Protein AF-A0A2V7HF43-F1 (afdb_monomer)

Secondary structure (DSSP, 8-state):
-EEEEEETTEEEEEEEEPPHHHHHHTT--S--EEEEE--SS-SPPPP-SPPP-PPPSS------------SS---HHHHHHHHHHHSGGG----

pLDDT: mean 91.8, std 5.97, range [67.88, 97.69]

Foldseek 3Di:
DKDFDADPNFGFWIKDWDDPVVCVVVVHPDIDIDIDGDPPPSDDDDPPDDDDDDDDPDDDDDDDDDDDDDPDDDDPVNVVVVCVVPVPDNDPDD

Structure (mmCIF, N/CA/C/O backbone):
data_AF-A0A2V7HF43-F1
#
_entry.id   AF-A0A2V7HF43-F1
#
loop_
_atom_site.group_PDB
_atom_site.id
_atom_site.type_symbol
_atom_site.label_atom_id
_atom_site.label_alt_id
_atom_site.label_comp_id
_atom_site.label_asym_id
_atom_site.label_entity_id
_atom_site.label_seq_id
_atom_site.pdbx_PDB_ins_code
_atom_site.Cartn_x
_atom_site.Cartn_y
_atom_site.Cartn_z
_atom_site.occupancy
_atom_site.B_iso_or_equiv
_atom_site.auth_seq_id
_atom_site.auth_comp_id
_atom_site.auth_asym_id
_atom_site.auth_atom_id
_atom_site.pdbx_PDB_model_num
ATOM 1 N N . SER A 1 1 ? 11.389 -3.318 -9.990 1.00 80.69 1 SER A N 1
ATOM 2 C CA . SER A 1 1 ? 10.273 -4.176 -9.522 1.00 80.69 1 SER A CA 1
ATOM 3 C C . SER A 1 1 ? 8.958 -3.576 -10.001 1.00 80.69 1 SER A C 1
ATOM 5 O O . SER A 1 1 ? 8.943 -2.400 -10.354 1.00 80.69 1 SER A O 1
ATOM 7 N N . HIS A 1 2 ? 7.887 -4.369 -10.073 1.00 92.94 2 HIS A N 1
ATOM 8 C CA . HIS A 1 2 ? 6.546 -3.887 -10.418 1.00 92.94 2 HIS A CA 1
ATOM 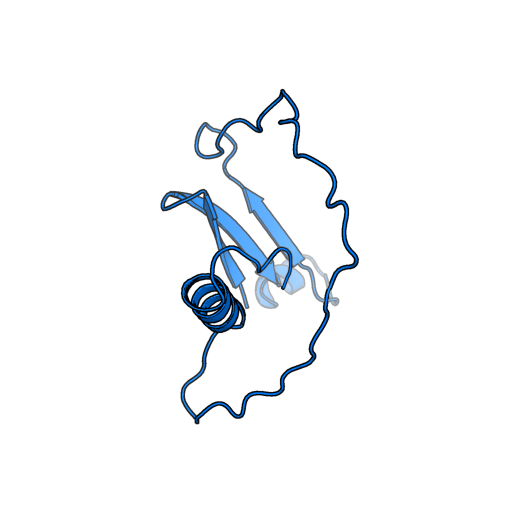9 C C . HIS A 1 2 ? 5.520 -4.445 -9.428 1.00 92.94 2 HIS A C 1
ATOM 11 O O . HIS A 1 2 ? 5.803 -5.418 -8.725 1.00 92.94 2 HIS A O 1
ATOM 17 N N . ALA A 1 3 ? 4.365 -3.799 -9.366 1.00 95.75 3 ALA A N 1
ATOM 18 C CA . ALA A 1 3 ? 3.233 -4.162 -8.537 1.00 95.75 3 ALA A CA 1
ATOM 19 C C . ALA A 1 3 ? 1.958 -4.173 -9.385 1.00 95.75 3 ALA A C 1
ATOM 21 O O . ALA A 1 3 ? 1.765 -3.318 -10.253 1.00 95.75 3 ALA A O 1
ATOM 22 N N . THR A 1 4 ? 1.078 -5.129 -9.102 1.00 96.00 4 THR A N 1
ATOM 23 C CA . THR A 1 4 ? -0.280 -5.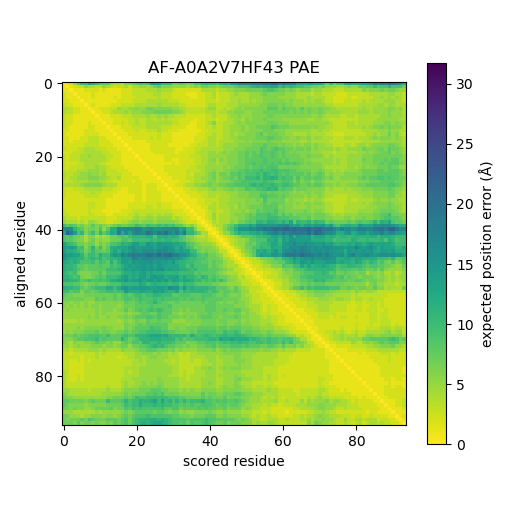168 -9.646 1.00 96.00 4 THR A CA 1
ATOM 24 C C . THR A 1 4 ? -1.180 -4.269 -8.805 1.00 96.00 4 THR A C 1
ATOM 26 O O . THR A 1 4 ? -1.183 -4.355 -7.578 1.00 96.00 4 THR A O 1
ATOM 29 N N . LEU A 1 5 ? -1.948 -3.407 -9.463 1.00 93.88 5 LEU A N 1
ATOM 30 C CA . LEU A 1 5 ? -2.939 -2.550 -8.824 1.00 93.88 5 LEU A CA 1
ATOM 31 C C . LEU A 1 5 ? -4.275 -3.289 -8.738 1.00 93.88 5 LEU A C 1
ATOM 33 O O . LEU A 1 5 ? -4.762 -3.816 -9.743 1.00 93.88 5 LEU A O 1
ATOM 37 N N . LEU A 1 6 ? -4.877 -3.279 -7.550 1.00 92.62 6 LEU A N 1
ATOM 38 C CA . LEU A 1 6 ? -6.167 -3.901 -7.271 1.00 92.62 6 LEU A CA 1
ATOM 39 C C . LEU A 1 6 ? -7.195 -2.852 -6.825 1.00 92.62 6 LEU A C 1
ATOM 41 O O . LEU A 1 6 ? -6.876 -1.950 -6.050 1.00 92.62 6 LEU A O 1
ATOM 45 N N . ALA A 1 7 ? -8.435 -2.989 -7.290 1.00 89.44 7 ALA A N 1
ATOM 46 C CA . ALA A 1 7 ? -9.606 -2.321 -6.730 1.00 89.44 7 ALA A CA 1
ATOM 47 C C . ALA A 1 7 ? -10.532 -3.392 -6.138 1.00 89.44 7 ALA A C 1
ATOM 49 O O . ALA A 1 7 ? -11.213 -4.115 -6.870 1.00 89.44 7 ALA A O 1
ATOM 50 N N . GLY A 1 8 ? -10.507 -3.535 -4.809 1.00 87.38 8 GLY A N 1
ATOM 51 C CA . GLY A 1 8 ? -11.005 -4.754 -4.166 1.00 87.38 8 GLY A CA 1
ATOM 52 C C . GLY A 1 8 ? -10.201 -5.954 -4.669 1.00 87.38 8 GLY A C 1
ATOM 53 O O . GLY A 1 8 ? -8.976 -5.908 -4.661 1.00 87.38 8 GLY A O 1
ATOM 54 N N . ASP A 1 9 ? -10.882 -6.965 -5.201 1.00 89.12 9 ASP A N 1
ATOM 55 C CA . ASP A 1 9 ? -10.241 -8.158 -5.777 1.00 89.12 9 ASP A CA 1
ATOM 56 C C . ASP A 1 9 ? -9.988 -8.049 -7.295 1.00 89.12 9 ASP A C 1
ATOM 58 O O . ASP A 1 9 ? -9.533 -8.998 -7.933 1.00 89.12 9 ASP A O 1
ATOM 62 N N . THR A 1 10 ? -10.309 -6.906 -7.913 1.00 89.56 10 THR A N 1
ATOM 63 C CA . THR A 1 10 ? -10.199 -6.728 -9.370 1.00 89.56 10 THR A CA 1
ATOM 64 C C . THR A 1 10 ? -8.856 -6.120 -9.749 1.00 89.56 10 THR A C 1
ATOM 66 O O . THR A 1 10 ? -8.507 -5.045 -9.269 1.00 89.56 10 THR A O 1
ATOM 69 N N . VAL A 1 11 ? -8.129 -6.756 -10.672 1.00 92.69 11 VAL A N 1
ATOM 70 C CA . VAL A 1 11 ? -6.914 -6.183 -11.269 1.00 92.69 11 VAL A CA 1
ATOM 71 C C . VAL A 1 11 ? -7.280 -5.007 -12.168 1.00 92.69 11 VAL A C 1
ATOM 73 O O . VAL A 1 11 ? -7.975 -5.172 -13.171 1.00 92.69 11 VAL A O 1
ATOM 76 N N . VAL A 1 12 ? -6.777 -3.821 -11.824 1.00 93.81 12 VAL A N 1
ATOM 77 C CA . VAL A 1 12 ? -7.047 -2.574 -12.559 1.00 93.81 12 VAL A CA 1
ATOM 78 C C . VAL A 1 12 ? -5.834 -2.041 -13.309 1.00 93.81 12 VAL A C 1
ATOM 80 O O . VAL A 1 12 ? -5.976 -1.129 -14.121 1.00 93.81 12 VAL A O 1
ATOM 83 N N . GLY A 1 13 ? -4.645 -2.594 -13.074 1.00 94.38 13 GLY A N 1
ATOM 84 C CA . GLY A 1 13 ? -3.445 -2.139 -13.759 1.00 94.38 13 GLY A CA 1
ATOM 85 C C . GLY A 1 13 ? -2.147 -2.622 -13.140 1.00 94.38 13 GLY A C 1
ATOM 86 O O . GLY A 1 13 ? -2.132 -3.490 -12.268 1.00 94.38 13 GLY A O 1
ATOM 87 N N . GLU A 1 14 ? -1.060 -2.005 -13.579 1.00 96.12 14 GLU A N 1
ATOM 88 C CA . GLU A 1 14 ? 0.288 -2.243 -13.075 1.00 96.12 14 GLU A CA 1
ATOM 89 C C . GLU A 1 14 ? 1.015 -0.920 -12.860 1.00 96.12 14 GLU A C 1
ATOM 91 O O . GLU A 1 14 ? 0.766 0.069 -13.557 1.00 96.12 14 GLU A O 1
ATOM 96 N N . PHE A 1 15 ? 1.934 -0.914 -11.902 1.00 97.44 15 PHE A N 1
ATOM 97 C CA . PHE A 1 15 ? 2.839 0.196 -11.645 1.00 97.44 15 PHE A CA 1
ATOM 98 C C . PHE A 1 15 ? 4.228 -0.331 -11.305 1.00 97.44 15 PHE A C 1
ATOM 100 O O . PHE A 1 15 ? 4.375 -1.280 -10.535 1.00 97.44 15 PHE A O 1
ATOM 107 N N . GLY A 1 16 ? 5.269 0.293 -11.841 1.00 97.62 16 GLY A N 1
ATOM 108 C CA . GLY A 1 16 ? 6.630 -0.095 -11.507 1.00 97.62 16 GLY A CA 1
ATOM 109 C C . GLY A 1 16 ? 7.687 0.633 -12.308 1.00 97.62 16 GLY A C 1
ATOM 110 O O . GLY A 1 16 ? 7.401 1.520 -13.112 1.00 97.62 16 GLY A O 1
ATOM 111 N N . GLU A 1 17 ? 8.932 0.232 -12.072 1.00 97.62 17 GLU A N 1
ATOM 112 C CA . GLU A 1 17 ? 10.051 0.682 -12.892 1.00 97.62 17 GLU A CA 1
ATOM 113 C C . GLU A 1 17 ? 10.009 -0.011 -14.258 1.00 97.62 17 GLU A C 1
ATOM 115 O O . GLU A 1 17 ? 9.893 -1.237 -14.352 1.00 97.62 17 GLU A O 1
ATOM 120 N N . VAL A 1 18 ? 10.162 0.776 -15.319 1.00 95.88 18 VAL A N 1
ATOM 121 C CA . VAL A 1 18 ? 10.347 0.281 -16.679 1.00 95.88 18 VAL A CA 1
ATOM 122 C C . VAL A 1 18 ? 11.677 -0.466 -16.755 1.00 95.88 18 VAL A C 1
ATOM 124 O O . VAL A 1 18 ? 12.744 0.079 -16.453 1.00 95.88 18 VAL A O 1
ATOM 127 N N . VAL A 1 19 ? 11.607 -1.723 -17.195 1.00 94.94 19 VAL A N 1
ATOM 128 C CA . VAL A 1 19 ? 12.771 -2.609 -17.301 1.00 94.94 19 VAL A CA 1
ATOM 129 C C . VAL A 1 19 ? 13.879 -1.985 -18.154 1.00 94.94 19 VAL A C 1
ATOM 131 O O . VAL A 1 19 ? 13.622 -1.374 -19.193 1.00 94.94 19 VAL A O 1
ATOM 134 N N . ALA A 1 20 ? 15.131 -2.166 -17.729 1.00 95.38 20 ALA A N 1
ATOM 135 C CA . ALA A 1 20 ? 16.290 -1.503 -18.331 1.00 95.38 20 ALA A CA 1
ATOM 136 C C . ALA A 1 20 ? 16.407 -1.726 -19.850 1.00 95.38 20 ALA A C 1
ATOM 138 O O . ALA A 1 20 ? 16.721 -0.791 -20.580 1.00 95.38 20 ALA A O 1
ATOM 139 N N . ALA A 1 21 ? 16.086 -2.930 -20.339 1.00 96.56 21 ALA A N 1
ATOM 140 C CA . ALA A 1 21 ? 16.116 -3.248 -21.768 1.00 96.56 21 ALA A CA 1
ATOM 141 C C . ALA A 1 21 ? 15.143 -2.385 -22.594 1.00 96.56 21 ALA A C 1
ATOM 143 O O . ALA A 1 21 ? 15.493 -1.931 -23.680 1.00 96.56 21 ALA A O 1
ATOM 144 N N . ALA A 1 22 ? 13.946 -2.110 -22.063 1.00 95.69 22 ALA A N 1
ATOM 145 C CA . ALA A 1 22 ? 12.980 -1.241 -22.726 1.00 95.69 22 ALA A CA 1
ATOM 146 C C . ALA A 1 22 ? 13.468 0.213 -22.731 1.00 95.69 22 ALA A C 1
ATOM 148 O O . ALA A 1 22 ? 13.416 0.865 -23.765 1.00 95.69 22 ALA A O 1
ATOM 149 N N . ARG A 1 23 ? 14.021 0.708 -21.616 1.00 97.12 23 ARG A N 1
ATOM 150 C CA . ARG A 1 23 ? 14.591 2.067 -21.545 1.00 97.12 23 ARG A CA 1
ATOM 151 C C . ARG A 1 23 ? 15.738 2.265 -22.539 1.00 97.12 23 ARG A C 1
ATOM 153 O O . ARG A 1 23 ? 15.758 3.264 -23.255 1.00 97.12 23 ARG A O 1
ATOM 160 N N . ALA A 1 24 ? 16.636 1.284 -22.636 1.00 96.81 24 ALA A N 1
ATOM 161 C CA . ALA A 1 24 ? 17.763 1.306 -23.565 1.00 96.81 24 ALA A CA 1
ATOM 162 C C . ALA A 1 24 ? 17.312 1.383 -25.032 1.00 96.81 24 ALA A C 1
ATOM 164 O O . ALA A 1 24 ? 17.897 2.134 -25.808 1.00 96.81 24 ALA A O 1
ATOM 165 N N . ALA A 1 25 ? 16.234 0.681 -25.401 1.00 97.44 25 ALA A N 1
ATOM 166 C CA . ALA A 1 25 ? 15.670 0.735 -26.753 1.00 97.44 25 ALA A CA 1
ATOM 167 C C . ALA A 1 25 ? 15.184 2.142 -27.161 1.00 97.44 25 ALA A C 1
ATOM 169 O O . ALA A 1 25 ? 15.127 2.446 -28.350 1.00 97.44 25 ALA A O 1
ATOM 170 N N . TYR A 1 26 ? 14.877 3.004 -26.187 1.00 96.62 26 TYR A N 1
ATOM 171 C CA . TYR A 1 26 ? 14.474 4.398 -26.398 1.00 96.62 26 TYR A CA 1
ATOM 172 C C . TYR A 1 26 ? 15.575 5.414 -26.045 1.00 96.62 26 TYR A C 1
ATOM 174 O O . TYR A 1 26 ? 15.300 6.610 -25.996 1.00 96.62 26 TYR A O 1
ATOM 182 N N . GLY A 1 27 ? 16.810 4.965 -25.785 1.00 97.50 27 GLY A N 1
ATOM 183 C CA . GLY A 1 27 ? 17.925 5.845 -25.418 1.00 97.50 27 GLY A CA 1
ATOM 184 C C . GLY A 1 27 ? 17.762 6.530 -24.057 1.00 97.50 27 GLY A C 1
ATOM 185 O O . GLY A 1 27 ? 18.310 7.608 -23.841 1.00 97.50 27 GLY A O 1
ATOM 186 N N . VAL A 1 28 ? 16.986 5.940 -23.141 1.00 97.69 28 VAL A N 1
ATOM 187 C CA . VAL A 1 28 ? 16.736 6.513 -21.812 1.00 97.69 28 VAL A CA 1
ATOM 188 C C . VAL A 1 28 ? 17.682 5.904 -20.782 1.00 97.69 28 VAL A C 1
ATOM 190 O O . VAL A 1 28 ? 17.554 4.744 -20.393 1.00 97.69 28 VAL A O 1
ATOM 193 N N . GLU A 1 29 ? 18.620 6.713 -20.301 1.00 96.69 29 GLU A N 1
ATOM 194 C CA . GLU A 1 29 ? 19.678 6.263 -19.385 1.00 96.69 29 GLU A CA 1
ATOM 195 C C . GLU A 1 29 ? 19.272 6.317 -17.904 1.00 96.69 29 GLU A C 1
ATOM 197 O O . GLU A 1 29 ? 19.858 5.640 -17.060 1.00 96.69 29 GLU A O 1
ATOM 202 N N . VAL A 1 30 ? 18.223 7.072 -17.576 1.00 97.00 30 VAL A N 1
ATOM 203 C CA . VAL A 1 30 ? 17.719 7.233 -16.204 1.00 97.00 30 VAL A CA 1
ATOM 204 C C . VAL A 1 30 ? 16.610 6.223 -15.877 1.00 97.00 30 VAL A C 1
ATOM 206 O O . VAL A 1 30 ? 15.932 5.746 -16.793 1.00 97.00 30 VAL A O 1
ATOM 209 N N . PRO A 1 31 ? 16.384 5.871 -14.596 1.00 96.31 31 PRO A N 1
ATOM 210 C CA . PRO A 1 31 ? 15.216 5.090 -14.193 1.00 96.31 31 PRO A CA 1
ATOM 211 C C . PRO A 1 31 ? 13.912 5.788 -14.594 1.00 96.31 31 PRO A C 1
ATOM 213 O O . PRO A 1 31 ? 13.765 6.998 -14.428 1.00 96.31 31 PRO A O 1
ATOM 216 N N . VAL A 1 32 ? 12.955 5.013 -15.101 1.00 97.12 32 VAL A N 1
ATOM 217 C CA . VAL A 1 32 ? 11.621 5.495 -15.483 1.00 97.12 32 VAL A CA 1
ATOM 218 C C . VAL A 1 32 ? 10.595 4.659 -14.747 1.00 97.12 32 VAL A C 1
ATOM 220 O O . VAL A 1 32 ? 10.700 3.437 -14.740 1.00 97.12 32 VAL A O 1
ATOM 223 N N . PHE A 1 33 ? 9.593 5.310 -14.168 1.00 97.00 33 PHE A N 1
ATOM 224 C CA . PHE A 1 33 ? 8.463 4.650 -13.524 1.00 97.00 33 PHE A CA 1
ATOM 225 C C . PHE A 1 33 ? 7.198 4.940 -14.318 1.00 97.00 33 PHE A C 1
ATOM 227 O O . PHE A 1 33 ? 6.976 6.074 -14.742 1.00 97.00 33 PHE A O 1
ATOM 234 N N . ALA A 1 34 ? 6.384 3.913 -14.527 1.00 96.69 34 ALA A N 1
ATOM 235 C CA . ALA A 1 34 ? 5.157 4.016 -15.300 1.00 96.69 34 ALA A CA 1
ATOM 236 C C . ALA A 1 34 ? 4.015 3.287 -14.595 1.00 96.69 34 ALA A C 1
ATOM 238 O O . ALA A 1 34 ? 4.233 2.296 -13.896 1.00 96.69 34 ALA A O 1
ATOM 239 N N . ALA A 1 35 ? 2.799 3.786 -14.812 1.00 95.75 35 ALA A N 1
ATOM 240 C CA . ALA A 1 35 ? 1.557 3.122 -14.448 1.00 95.75 35 ALA A CA 1
ATOM 241 C C . ALA A 1 35 ? 0.713 2.913 -15.707 1.00 95.75 35 ALA A C 1
ATOM 243 O O . ALA A 1 35 ? 0.582 3.832 -16.519 1.00 95.75 35 ALA A O 1
ATOM 244 N N . ALA A 1 36 ? 0.106 1.740 -15.844 1.00 93.75 36 ALA A N 1
ATOM 245 C CA . ALA A 1 36 ? -0.877 1.452 -16.881 1.00 93.75 36 ALA A CA 1
ATOM 246 C C . ALA A 1 36 ? -2.171 0.993 -16.209 1.00 93.75 36 ALA A C 1
ATOM 248 O O . ALA A 1 36 ? -2.169 -0.012 -15.501 1.00 93.75 36 AL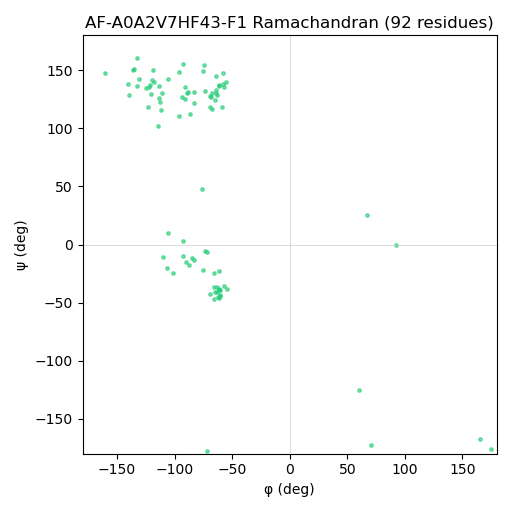A A O 1
ATOM 249 N N . LEU A 1 37 ? -3.264 1.737 -16.414 1.00 91.81 37 LEU A N 1
ATOM 250 C CA . LEU A 1 37 ? -4.563 1.456 -15.802 1.00 91.81 37 LEU A CA 1
ATOM 251 C C . LEU A 1 37 ? -5.641 1.195 -16.851 1.00 91.81 37 LEU A C 1
ATOM 253 O O . LEU A 1 37 ? -5.722 1.873 -17.87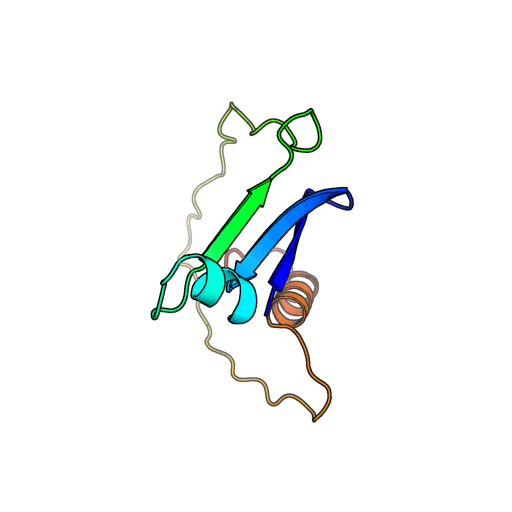6 1.00 91.81 37 LEU A O 1
ATOM 257 N N . ARG A 1 38 ? -6.515 0.242 -16.538 1.00 89.19 38 ARG A N 1
ATOM 258 C CA . ARG A 1 38 ? -7.727 -0.070 -17.289 1.00 89.19 38 ARG A CA 1
ATOM 259 C C . ARG A 1 38 ? -8.874 0.819 -16.825 1.00 89.19 38 ARG A C 1
ATOM 261 O O . ARG A 1 38 ? -9.339 0.711 -15.693 1.00 89.19 38 ARG A O 1
ATOM 268 N N . LEU A 1 39 ? -9.320 1.713 -17.706 1.00 85.44 39 LEU A N 1
ATOM 269 C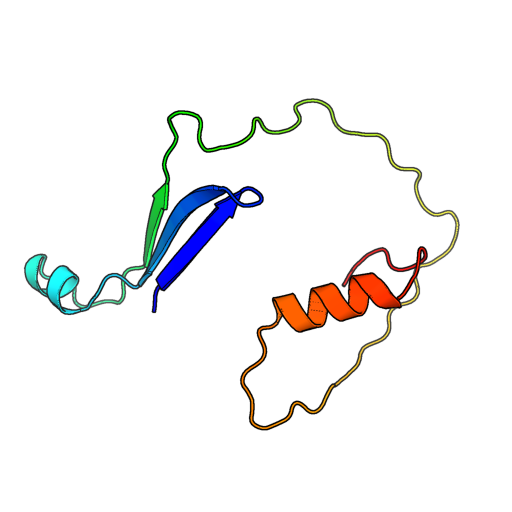 CA . LEU A 1 39 ? -10.412 2.653 -17.420 1.00 85.44 39 LEU A CA 1
ATOM 270 C C . LEU A 1 39 ? -11.791 2.121 -17.845 1.00 85.44 39 LEU A C 1
ATOM 272 O O . LEU A 1 39 ? -12.813 2.704 -17.493 1.00 85.44 39 LEU A O 1
ATOM 276 N N . ASP A 1 40 ? -11.829 1.015 -18.587 1.00 82.38 40 ASP A N 1
ATOM 277 C CA . ASP A 1 40 ? -13.000 0.391 -19.213 1.00 82.38 40 ASP A CA 1
ATOM 278 C C . ASP A 1 40 ? -13.898 -0.378 -18.221 1.00 82.38 40 ASP A C 1
ATOM 280 O O . ASP A 1 40 ? -14.316 -1.502 -18.475 1.00 82.38 40 ASP A O 1
ATOM 284 N N . GLY A 1 41 ? -14.225 0.239 -17.082 1.00 67.88 41 GLY A N 1
ATOM 285 C CA . GLY A 1 41 ? -15.176 -0.301 -16.100 1.00 67.88 41 GLY A CA 1
ATOM 286 C C . GLY A 1 41 ? -14.559 -1.142 -14.981 1.00 67.88 41 GLY A C 1
ATOM 287 O O . GLY A 1 41 ? -15.283 -1.580 -14.092 1.00 67.88 41 GLY A O 1
ATOM 288 N N . ALA A 1 42 ? -13.236 -1.324 -14.974 1.00 71.56 42 ALA A N 1
ATOM 289 C CA . ALA A 1 42 ? -12.525 -1.981 -13.875 1.00 71.56 42 ALA A CA 1
ATOM 290 C C . ALA A 1 42 ? -12.382 -1.078 -12.631 1.00 71.56 42 ALA A C 1
ATOM 292 O O . ALA A 1 42 ? -12.196 -1.570 -11.521 1.00 71.56 42 ALA A O 1
ATOM 293 N N . LEU A 1 43 ? -12.479 0.247 -12.802 1.00 79.50 43 LEU A N 1
ATOM 294 C CA . LEU A 1 43 ? -12.365 1.207 -11.706 1.00 79.50 43 LEU A CA 1
ATOM 295 C C . LEU A 1 43 ? -13.738 1.517 -11.089 1.00 79.50 43 LEU A C 1
ATOM 297 O O . LEU A 1 43 ? -14.642 1.957 -11.806 1.00 79.50 43 LEU A O 1
ATOM 301 N N . PRO A 1 44 ? -13.905 1.357 -9.763 1.00 77.56 44 PRO A N 1
ATOM 302 C CA . PRO A 1 44 ? -15.127 1.763 -9.087 1.00 77.56 44 PRO A CA 1
ATOM 303 C C . PRO A 1 44 ? -15.312 3.282 -9.179 1.00 77.56 44 PRO A C 1
ATOM 305 O O . PRO A 1 44 ? -14.355 4.057 -9.129 1.00 77.56 44 PRO A O 1
ATOM 308 N N . ALA A 1 45 ? -16.565 3.723 -9.287 1.00 79.50 45 ALA A N 1
ATOM 309 C CA . ALA A 1 45 ? -16.878 5.145 -9.275 1.00 79.50 45 ALA A CA 1
ATOM 310 C C . ALA A 1 45 ? -16.482 5.766 -7.926 1.00 79.50 45 ALA A C 1
ATOM 312 O O . ALA A 1 45 ? -16.888 5.284 -6.866 1.00 79.50 45 ALA A O 1
ATOM 313 N N . ALA A 1 46 ? -15.727 6.865 -7.964 1.00 76.62 46 ALA A N 1
ATOM 314 C CA . ALA A 1 46 ? -15.402 7.614 -6.757 1.00 76.62 46 ALA A CA 1
ATOM 315 C C . ALA A 1 46 ? -16.692 8.144 -6.093 1.00 76.62 46 ALA A C 1
ATOM 317 O O . ALA A 1 46 ? -17.563 8.676 -6.799 1.00 76.62 46 ALA A O 1
ATOM 318 N N . PRO A 1 47 ? -16.834 8.052 -4.755 1.00 77.12 47 PRO A N 1
ATOM 319 C CA . PRO A 1 47 ? -17.960 8.650 -4.051 1.00 77.12 47 PRO A CA 1
ATOM 320 C C . PRO A 1 47 ? -17.980 10.160 -4.308 1.00 77.12 47 PRO A C 1
ATOM 322 O O . PRO A 1 47 ? -17.041 10.870 -3.959 1.00 77.12 47 PRO A O 1
ATOM 325 N N . ARG A 1 48 ? -19.052 10.665 -4.925 1.00 81.31 48 ARG A N 1
ATOM 326 C CA . ARG A 1 48 ? -19.189 12.102 -5.233 1.00 81.31 48 ARG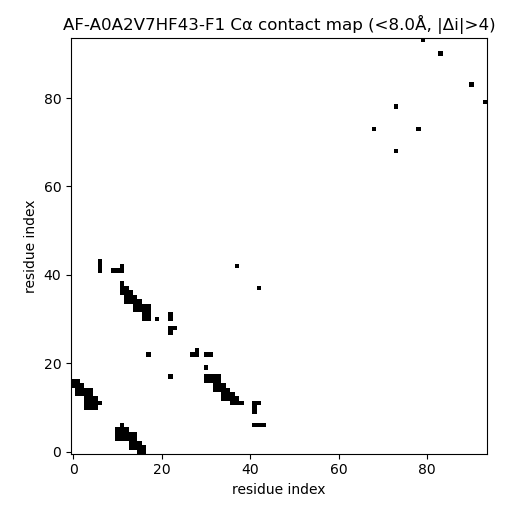 A CA 1
ATOM 327 C C . ARG A 1 48 ? -19.704 12.930 -4.058 1.00 81.31 48 ARG A C 1
ATOM 329 O O . ARG A 1 48 ? -19.652 14.154 -4.103 1.00 81.31 48 ARG A O 1
ATOM 336 N N . THR A 1 49 ? -20.213 12.271 -3.021 1.00 88.50 49 THR A N 1
ATOM 337 C CA . THR A 1 49 ? -20.804 12.922 -1.851 1.00 88.50 49 THR A CA 1
ATOM 338 C C . THR A 1 49 ? -19.913 12.679 -0.637 1.00 88.50 49 THR A C 1
ATOM 340 O O . THR A 1 49 ? -19.777 11.525 -0.220 1.00 88.50 49 THR A O 1
ATOM 343 N N . PRO A 1 50 ? -19.319 13.734 -0.051 1.00 84.81 50 PRO A N 1
ATOM 344 C CA . PRO A 1 50 ? -18.617 13.624 1.218 1.00 84.81 50 PRO A CA 1
ATOM 345 C C . PRO A 1 50 ? -19.557 13.071 2.291 1.00 84.81 50 PRO A C 1
ATOM 347 O O . PRO A 1 50 ? -20.707 13.502 2.401 1.00 84.81 50 PRO A O 1
ATOM 350 N N . ARG A 1 51 ? -19.079 12.118 3.092 1.00 87.38 51 ARG A N 1
ATOM 351 C CA . ARG A 1 51 ? -19.817 11.638 4.263 1.00 87.38 51 ARG A CA 1
ATOM 352 C C . ARG A 1 51 ? -19.426 12.492 5.462 1.00 87.38 51 ARG A C 1
ATOM 354 O O . ARG A 1 51 ? -18.244 12.706 5.701 1.00 87.38 51 ARG A O 1
ATOM 361 N N . HIS A 1 52 ? -20.419 12.987 6.194 1.00 89.69 52 HIS A N 1
ATOM 362 C CA . HIS A 1 52 ? -20.171 13.710 7.435 1.00 89.69 52 HIS A CA 1
ATOM 363 C C . HIS A 1 52 ? -19.631 12.749 8.501 1.00 89.69 52 HIS A C 1
ATOM 365 O O . HIS A 1 52 ? -20.274 11.746 8.814 1.00 89.69 52 HIS A O 1
ATOM 371 N N . GLU A 1 53 ? -18.491 13.100 9.090 1.00 86.00 53 GLU A N 1
ATOM 372 C CA . GLU A 1 53 ? -17.909 12.425 10.245 1.00 86.00 53 GLU A CA 1
ATOM 373 C C . GLU A 1 53 ? -17.777 13.426 11.398 1.00 86.00 53 GLU A C 1
ATOM 375 O O . GLU A 1 53 ? -17.265 14.533 11.229 1.00 86.00 53 GLU A O 1
ATOM 380 N N . SER A 1 54 ? -18.277 13.053 12.576 1.00 88.31 54 SER A N 1
ATOM 381 C CA . SER A 1 54 ? -18.267 13.934 13.742 1.00 88.31 54 SER A CA 1
ATOM 382 C C . SER A 1 54 ? -16.845 14.190 14.235 1.00 88.31 54 SER A C 1
ATOM 384 O O . SER A 1 54 ? -16.093 13.257 14.527 1.00 88.31 54 SER A O 1
ATOM 386 N N . LEU A 1 55 ? -16.516 15.464 14.441 1.00 88.69 55 LEU A N 1
ATOM 387 C CA . LEU A 1 55 ? -15.237 15.851 15.024 1.00 88.69 55 LEU A CA 1
ATOM 388 C C . LEU A 1 55 ? -15.112 15.326 16.469 1.00 88.69 55 LEU A C 1
ATOM 390 O O . LEU A 1 55 ? -16.049 15.483 17.266 1.00 88.69 55 LEU A O 1
ATOM 394 N N . PRO A 1 56 ? -13.976 14.703 16.840 1.00 87.00 56 PRO A N 1
ATOM 395 C CA . PRO A 1 56 ? -13.741 14.283 18.213 1.00 87.00 56 PRO A CA 1
ATOM 396 C C . PRO A 1 56 ? -13.724 15.484 19.160 1.00 87.00 56 PRO A C 1
ATOM 398 O O . PRO A 1 56 ? -13.119 16.514 18.883 1.00 87.00 56 PRO A O 1
ATOM 401 N N . ARG A 1 57 ? -14.377 15.328 20.315 1.00 92.88 57 ARG A N 1
ATOM 402 C CA . ARG A 1 57 ? -14.402 16.342 21.384 1.00 92.88 57 ARG A CA 1
ATOM 403 C C . ARG A 1 57 ? -13.196 16.259 22.319 1.00 92.88 57 ARG A C 1
ATOM 405 O O . ARG A 1 57 ? -13.005 17.147 23.141 1.00 92.88 57 ARG A O 1
ATOM 412 N N . PHE A 1 58 ? -12.422 15.181 22.217 1.00 91.88 58 PHE A N 1
ATOM 413 C CA . PHE A 1 58 ? -11.288 14.888 23.082 1.00 91.88 58 PHE A CA 1
ATOM 414 C C . PHE A 1 58 ? -9.994 14.816 22.264 1.00 91.88 58 PHE A C 1
ATOM 416 O O . PHE A 1 58 ? -10.052 14.434 21.091 1.00 91.88 58 PHE A O 1
ATOM 423 N N . PRO A 1 59 ? -8.839 15.157 22.863 1.00 91.94 59 PRO A N 1
ATOM 424 C CA . PRO A 1 59 ? -7.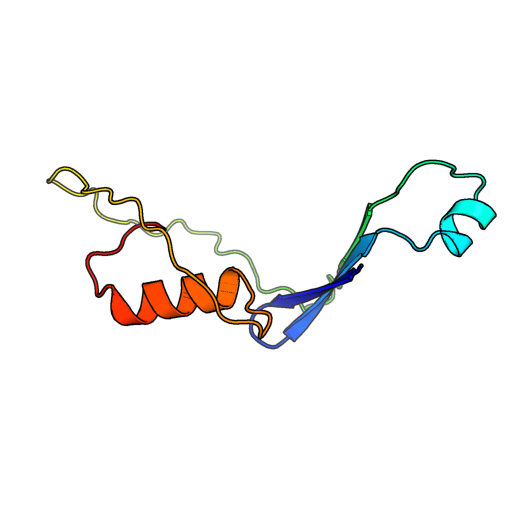546 15.043 22.198 1.00 91.94 59 PRO A CA 1
ATOM 425 C C . PRO A 1 59 ? -7.247 13.612 21.736 1.00 91.94 59 PRO A C 1
ATOM 427 O O . PRO A 1 59 ? -7.632 12.643 22.391 1.00 91.94 59 PRO A O 1
ATOM 430 N N . ALA A 1 60 ? -6.522 13.486 20.625 1.00 93.38 60 ALA A N 1
ATOM 431 C CA . ALA A 1 60 ? -6.008 12.204 20.160 1.00 93.38 60 ALA A CA 1
ATOM 432 C C . ALA A 1 60 ? -4.819 11.738 21.016 1.00 93.38 60 ALA A C 1
ATOM 434 O O . ALA A 1 60 ? -4.087 12.546 21.590 1.00 93.38 60 ALA A O 1
ATOM 435 N N . VAL A 1 61 ? -4.605 10.423 21.060 1.00 94.69 61 VAL A N 1
ATOM 436 C CA . VAL A 1 61 ? -3.427 9.807 21.676 1.00 94.69 61 VAL A CA 1
ATOM 437 C C . VAL A 1 61 ? -2.592 9.170 20.572 1.00 94.69 61 VAL A C 1
ATOM 439 O O . VAL A 1 61 ? -3.090 8.304 19.862 1.00 94.69 61 VAL A O 1
ATOM 442 N N . GLN A 1 62 ? -1.327 9.577 20.455 1.00 95.50 62 GLN A N 1
ATOM 443 C CA . GLN A 1 62 ? -0.359 8.971 19.538 1.00 95.50 62 GLN A CA 1
ATOM 444 C C . GLN A 1 62 ? 0.649 8.117 20.312 1.00 95.50 62 GLN A C 1
ATOM 446 O O . GLN A 1 62 ? 1.056 8.466 21.430 1.00 95.50 62 GLN A O 1
ATOM 451 N N . ARG A 1 63 ? 1.033 6.984 19.724 1.00 94.94 63 ARG A N 1
ATOM 452 C CA . ARG A 1 63 ? 2.058 6.077 20.240 1.00 94.94 63 ARG A CA 1
ATOM 453 C C . ARG A 1 63 ? 2.905 5.580 19.080 1.00 94.94 63 ARG A C 1
ATOM 455 O O . ARG A 1 63 ? 2.359 5.042 18.125 1.00 94.94 63 ARG A O 1
ATOM 462 N N . ASP A 1 64 ? 4.214 5.707 19.221 1.00 96.00 64 ASP A N 1
ATOM 463 C CA . ASP A 1 64 ? 5.161 5.126 18.280 1.00 96.00 64 ASP A CA 1
ATOM 464 C C . ASP A 1 64 ? 5.532 3.723 18.770 1.00 96.00 64 ASP A C 1
ATOM 466 O O . ASP A 1 64 ? 5.761 3.506 19.964 1.00 96.00 64 ASP A O 1
ATOM 470 N N . MET A 1 65 ? 5.562 2.757 17.854 1.00 93.19 65 MET A N 1
ATOM 471 C CA . MET A 1 65 ? 5.862 1.358 18.154 1.00 93.19 65 MET A CA 1
ATOM 472 C C . MET A 1 65 ? 6.884 0.826 17.156 1.00 93.19 65 MET A C 1
ATOM 474 O O . MET A 1 65 ? 6.775 1.063 15.955 1.00 93.19 65 MET A O 1
ATOM 478 N N . ALA A 1 66 ? 7.866 0.083 17.658 1.00 95.12 66 ALA A N 1
ATOM 479 C CA . ALA A 1 66 ? 8.862 -0.597 16.844 1.00 95.12 66 ALA A CA 1
ATOM 480 C C . ALA A 1 66 ? 8.682 -2.110 16.988 1.00 95.12 66 ALA A C 1
ATOM 482 O O . ALA A 1 66 ? 8.688 -2.636 18.101 1.00 95.12 66 ALA A O 1
ATOM 483 N N . PHE A 1 67 ? 8.538 -2.804 15.861 1.00 91.56 67 PHE A N 1
ATOM 484 C CA . PHE A 1 67 ? 8.362 -4.252 15.815 1.00 91.56 67 PHE A CA 1
ATOM 485 C C . PHE A 1 67 ? 9.604 -4.907 15.215 1.00 91.56 67 PHE A C 1
ATOM 487 O O . PHE A 1 67 ? 10.061 -4.516 14.141 1.00 91.56 67 PHE A O 1
ATOM 494 N N . ALA A 1 68 ? 10.138 -5.923 15.891 1.00 94.00 68 ALA A N 1
ATOM 495 C CA . ALA A 1 68 ? 11.149 -6.797 15.310 1.00 94.00 68 ALA A CA 1
ATOM 496 C C . ALA A 1 68 ? 10.448 -7.873 14.471 1.00 94.00 68 ALA A C 1
ATOM 498 O O . ALA A 1 68 ? 9.612 -8.618 14.984 1.00 94.00 68 ALA A O 1
ATOM 499 N N . LEU A 1 69 ? 10.775 -7.939 13.183 1.00 92.94 69 LEU A N 1
ATOM 500 C CA . LEU A 1 69 ? 10.225 -8.929 12.259 1.00 92.94 69 LEU A CA 1
ATOM 501 C C . LEU A 1 69 ? 11.187 -10.112 12.127 1.00 92.94 69 LEU A C 1
ATOM 503 O O . LEU A 1 69 ? 12.401 -9.953 12.241 1.00 92.94 69 LEU A O 1
ATOM 507 N N . GLY A 1 70 ? 10.633 -11.302 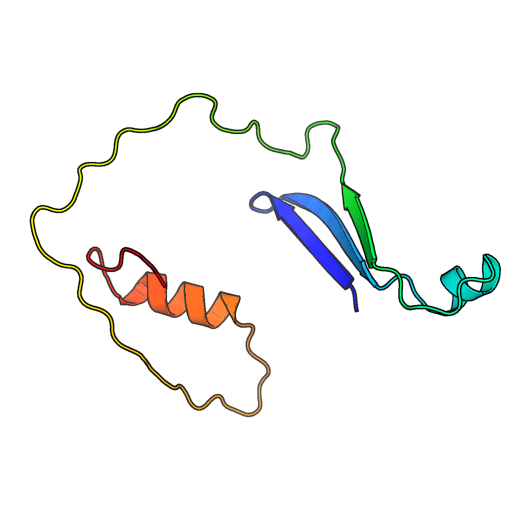11.897 1.00 92.25 70 GLY A N 1
ATOM 508 C CA . GLY A 1 70 ? 11.430 -12.489 11.591 1.00 92.25 70 GLY A CA 1
ATOM 509 C C . GLY A 1 70 ? 12.046 -12.438 10.189 1.00 92.25 70 GLY A C 1
ATOM 510 O O . GLY A 1 70 ? 11.855 -11.488 9.436 1.00 92.25 70 GLY A O 1
ATOM 511 N N . GLU A 1 71 ? 12.744 -13.508 9.810 1.00 92.56 71 GLU A N 1
ATOM 512 C CA . GLU A 1 71 ? 13.417 -13.614 8.503 1.00 92.56 71 GLU A CA 1
ATOM 513 C C . GLU A 1 71 ? 12.448 -13.648 7.314 1.00 92.56 71 GLU A C 1
ATOM 515 O O . GLU A 1 71 ? 12.813 -13.307 6.188 1.00 92.56 71 GLU A O 1
ATOM 520 N N . ARG A 1 72 ? 11.200 -14.070 7.547 1.00 93.00 72 ARG A N 1
ATOM 521 C CA . ARG A 1 72 ? 10.187 -14.112 6.495 1.00 93.00 72 ARG A CA 1
ATOM 522 C C . ARG A 1 72 ? 9.815 -12.678 6.097 1.00 93.00 72 ARG A C 1
ATOM 524 O O . ARG A 1 72 ? 9.414 -11.911 6.970 1.00 93.00 72 ARG A O 1
ATOM 531 N N . PRO A 1 73 ? 9.852 -12.327 4.799 1.00 90.25 73 PRO A N 1
ATOM 532 C CA . PRO A 1 73 ? 9.427 -11.008 4.359 1.00 90.25 73 PRO A CA 1
ATOM 533 C C . PRO A 1 73 ? 7.937 -10.808 4.648 1.00 90.25 73 PRO A C 1
ATOM 535 O O . PRO A 1 73 ? 7.102 -11.646 4.297 1.00 90.25 73 PRO A O 1
ATOM 538 N N . VAL A 1 74 ? 7.618 -9.680 5.275 1.00 94.38 74 VAL A N 1
ATOM 539 C CA . VAL A 1 74 ? 6.253 -9.225 5.554 1.00 94.38 74 VAL A CA 1
ATOM 540 C C . VAL A 1 74 ? 6.085 -7.859 4.902 1.00 94.38 74 VAL A C 1
ATOM 542 O O . VAL A 1 74 ? 6.981 -7.017 4.974 1.00 94.38 74 VAL A O 1
ATOM 545 N N . THR A 1 75 ? 4.958 -7.638 4.230 1.00 94.12 75 THR A N 1
ATOM 546 C CA . THR A 1 75 ? 4.655 -6.330 3.648 1.00 94.12 75 THR A CA 1
ATOM 547 C C . THR A 1 75 ? 4.236 -5.355 4.745 1.00 94.12 75 THR A C 1
ATOM 549 O O . THR A 1 75 ? 3.625 -5.744 5.740 1.00 94.12 75 THR A O 1
ATOM 552 N N . ALA A 1 76 ? 4.521 -4.066 4.552 1.00 93.88 76 ALA A N 1
ATOM 553 C CA . ALA A 1 76 ? 4.040 -3.030 5.466 1.00 93.88 76 ALA A CA 1
ATOM 554 C C . ALA A 1 76 ? 2.505 -3.050 5.595 1.00 93.88 76 ALA A C 1
ATOM 556 O O . ALA A 1 76 ? 1.977 -2.848 6.683 1.00 93.88 76 ALA A O 1
ATOM 557 N N . ASP A 1 77 ? 1.804 -3.362 4.502 1.00 94.56 77 ASP A N 1
ATOM 558 C CA . ASP A 1 77 ? 0.345 -3.442 4.477 1.00 94.56 77 ASP A CA 1
ATOM 559 C C . ASP A 1 77 ? -0.197 -4.579 5.358 1.00 94.56 77 ASP A C 1
ATOM 561 O O . ASP A 1 77 ? -1.108 -4.360 6.144 1.00 94.56 77 ASP A O 1
ATOM 565 N N . ALA A 1 78 ? 0.445 -5.754 5.355 1.00 95.12 78 ALA A N 1
ATOM 566 C CA . ALA A 1 78 ? 0.048 -6.862 6.228 1.00 95.12 78 ALA A CA 1
ATOM 567 C C . ALA A 1 78 ? 0.201 -6.522 7.724 1.00 95.12 78 ALA A C 1
ATOM 569 O O . ALA A 1 78 ? -0.626 -6.918 8.551 1.00 95.12 78 ALA A O 1
ATOM 570 N N . ILE A 1 79 ? 1.246 -5.769 8.084 1.00 95.25 79 ILE A N 1
ATOM 571 C CA . ILE A 1 79 ? 1.427 -5.258 9.452 1.00 95.25 79 ILE A CA 1
ATOM 572 C C . ILE A 1 79 ? 0.319 -4.250 9.772 1.00 95.25 79 ILE A C 1
ATOM 574 O O . ILE A 1 79 ? -0.311 -4.341 10.825 1.00 95.25 79 ILE A O 1
ATOM 578 N N . ALA A 1 80 ? 0.054 -3.318 8.854 1.00 95.12 80 ALA A N 1
ATOM 579 C CA . ALA A 1 80 ? -0.972 -2.300 9.020 1.00 95.12 80 ALA A CA 1
ATOM 580 C C . ALA A 1 80 ? -2.377 -2.901 9.186 1.00 95.12 80 ALA A C 1
ATOM 582 O O . ALA A 1 80 ? -3.108 -2.490 10.086 1.00 95.12 80 ALA A O 1
ATOM 583 N N . ASP A 1 81 ? -2.734 -3.904 8.387 1.00 95.50 81 ASP A N 1
ATOM 584 C CA . ASP A 1 81 ? -4.009 -4.620 8.484 1.00 95.50 81 ASP A CA 1
ATOM 585 C C . ASP A 1 81 ? -4.159 -5.362 9.806 1.00 95.50 81 ASP A C 1
ATOM 587 O O . ASP A 1 81 ? -5.217 -5.292 10.433 1.00 95.50 81 ASP A O 1
ATOM 591 N N . THR A 1 82 ? -3.085 -5.997 10.281 1.00 95.81 82 THR A N 1
ATOM 592 C CA . THR A 1 82 ? -3.080 -6.644 11.599 1.00 95.81 82 THR A CA 1
ATOM 593 C C . THR A 1 82 ? -3.330 -5.614 12.705 1.00 95.81 82 THR A C 1
ATOM 595 O O . THR A 1 82 ? -4.182 -5.823 13.565 1.00 95.81 82 THR A O 1
ATOM 598 N N . ILE A 1 83 ? -2.650 -4.461 12.665 1.00 95.88 83 ILE A N 1
ATOM 599 C CA . ILE A 1 83 ? -2.861 -3.391 13.653 1.00 95.88 83 ILE A CA 1
ATOM 600 C C . ILE A 1 83 ? -4.299 -2.862 13.589 1.00 95.88 83 ILE A C 1
ATOM 602 O O . ILE A 1 83 ? -4.928 -2.704 14.632 1.00 95.88 83 ILE A O 1
ATOM 606 N N . ARG A 1 84 ? -4.848 -2.615 12.393 1.00 95.62 84 ARG A N 1
ATOM 607 C CA . ARG A 1 84 ? -6.239 -2.154 12.230 1.0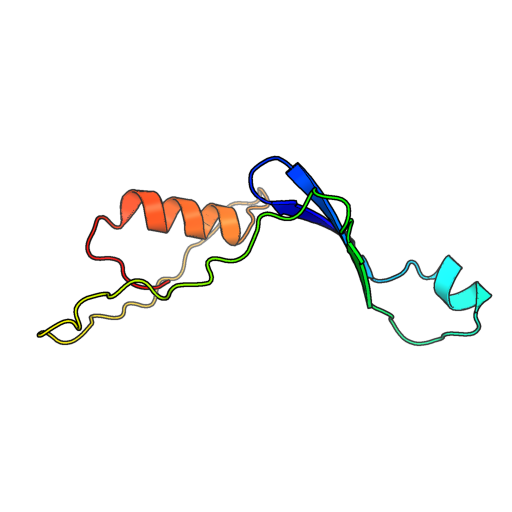0 95.62 84 ARG A CA 1
ATOM 608 C C . ARG A 1 84 ? -7.255 -3.167 12.760 1.00 95.62 84 ARG A C 1
ATOM 610 O O . ARG A 1 84 ? -8.249 -2.750 13.350 1.00 95.62 84 ARG A O 1
ATOM 617 N N . GLY A 1 85 ? -7.008 -4.464 12.565 1.00 96.19 85 GLY A N 1
ATOM 618 C CA . GLY A 1 85 ? -7.867 -5.538 13.067 1.00 96.19 85 GLY A CA 1
ATOM 619 C C . GLY A 1 85 ? -7.903 -5.620 14.595 1.00 96.19 85 GLY A C 1
ATOM 620 O O . GLY A 1 85 ? -8.965 -5.847 15.169 1.00 96.19 85 GLY A O 1
ATOM 621 N N . GLU A 1 86 ? -6.768 -5.364 15.253 1.00 96.19 86 GLU A N 1
ATOM 622 C CA . GLU A 1 86 ? -6.603 -5.592 16.698 1.00 96.19 86 GLU A CA 1
ATOM 623 C C . GLU A 1 86 ? -6.699 -4.319 17.562 1.00 96.19 86 GLU A C 1
ATOM 625 O O . GLU A 1 86 ? -7.050 -4.391 18.740 1.00 96.19 86 GLU A O 1
ATOM 630 N N . ALA A 1 87 ? -6.421 -3.128 17.019 1.00 94.25 87 ALA A N 1
ATOM 631 C CA . ALA A 1 87 ? -6.388 -1.875 17.792 1.00 94.25 87 ALA A CA 1
ATOM 632 C C . ALA A 1 87 ? -7.776 -1.369 18.239 1.00 94.25 87 ALA A C 1
ATOM 634 O O . ALA A 1 87 ? -7.884 -0.400 18.999 1.00 94.25 87 ALA A O 1
ATOM 635 N N . GLY A 1 88 ? -8.843 -2.028 17.783 1.00 93.69 88 GLY A N 1
ATOM 636 C CA . GLY A 1 88 ? -10.213 -1.736 18.172 1.00 93.69 88 GLY A CA 1
ATOM 637 C C . GLY A 1 88 ? -10.751 -0.406 17.622 1.00 93.69 88 GLY A C 1
ATOM 638 O O . GLY A 1 88 ? -10.112 0.279 16.823 1.00 93.69 88 GLY A O 1
ATOM 639 N N . PRO A 1 89 ? -11.953 0.001 18.062 1.00 91.94 89 PRO A N 1
ATOM 640 C CA . PRO A 1 89 ? -12.715 1.084 17.432 1.00 91.94 89 PRO A CA 1
ATOM 641 C C . PRO A 1 89 ? -12.163 2.491 17.706 1.00 91.94 89 PRO A C 1
ATOM 643 O O . PRO A 1 89 ? -12.701 3.473 17.198 1.00 91.94 89 PRO A O 1
ATOM 646 N N . LEU A 1 90 ? -11.139 2.617 18.554 1.00 91.69 90 LEU A N 1
ATOM 647 C CA . LEU A 1 90 ? -10.537 3.904 18.901 1.00 91.69 90 LEU A CA 1
ATOM 648 C C . LEU A 1 90 ? -9.380 4.285 17.973 1.00 91.69 90 LEU A C 1
ATOM 650 O O . LEU A 1 90 ? -8.988 5.455 17.974 1.00 91.69 90 LEU A O 1
ATOM 654 N N . LEU A 1 91 ? -8.849 3.341 17.186 1.00 94.00 91 LEU A N 1
ATOM 655 C CA . LEU A 1 91 ? -7.833 3.649 16.188 1.00 94.00 91 LEU A CA 1
ATOM 656 C C . LEU A 1 91 ? -8.457 4.506 15.083 1.00 94.00 91 LEU A C 1
ATOM 658 O O . LEU A 1 91 ? -9.361 4.070 14.375 1.00 94.00 91 LEU A O 1
ATOM 662 N N . ARG A 1 92 ? -7.965 5.739 14.942 1.00 89.62 92 ARG A N 1
ATOM 663 C CA . ARG A 1 92 ? -8.417 6.677 13.901 1.00 89.62 92 ARG A CA 1
ATOM 664 C C . ARG A 1 92 ? -7.409 6.875 12.775 1.00 89.62 92 ARG A C 1
ATOM 666 O O . ARG A 1 92 ? -7.785 7.338 11.707 1.00 89.62 92 ARG A O 1
ATOM 673 N N . GLY A 1 93 ? -6.143 6.553 13.021 1.00 90.50 93 GLY A N 1
ATOM 674 C CA . GLY A 1 93 ? -5.057 6.715 12.065 1.00 90.50 93 GLY A CA 1
ATOM 675 C C . GLY A 1 93 ? -3.879 5.835 12.449 1.00 90.50 93 GLY A C 1
ATOM 676 O O . GLY A 1 93 ? -3.670 5.578 13.637 1.00 90.50 93 GLY A O 1
ATOM 677 N N . LEU A 1 94 ? -3.164 5.369 11.428 1.00 90.75 94 LEU A N 1
ATOM 678 C CA . LEU A 1 94 ? -1.950 4.572 11.524 1.00 90.75 94 LEU A CA 1
ATOM 679 C C . LEU A 1 94 ? -0.861 5.228 10.677 1.00 90.75 94 LEU A C 1
ATOM 681 O O . LEU A 1 94 ? -1.208 5.652 9.550 1.00 90.75 94 LEU A O 1
#

Solvent-accessible surface area (backbone atoms only — not comparable to full-atom values): 6532 Å² total; per-residue (Å²): 107,71,47,79,37,64,53,82,94,37,78,26,34,40,40,31,50,59,54,65,71,64,34,53,77,70,74,43,90,66,94,45,75,53,72,51,74,51,80,89,73,55,57,79,82,76,83,87,68,87,77,92,72,83,79,76,94,63,86,86,87,87,82,91,82,87,81,89,76,70,92,68,90,74,57,71,62,61,54,51,51,51,48,63,70,68,60,47,93,79,63,86,80,132

Sequence (94 aa):
SHATLLAGDTVVGEFGEVVAAARAAYGVEVPVFAAALRLDGALPAAPRTPRHESLPRFPAVQRDMAFALGERPVTADAIADTIRGEAGPLLRGL

Radius of gyration: 19.8 Å; Cα contacts (8 Å, |Δi|>4): 67; chains: 1; bounding box: 40×30×50 Å

Nearest PDB structures (foldseek):
  2rhs-assembly1_D  TM=8.474E-01  e=6.178E-01  Staphylococcus haemolyticus
  2rhs-assembly1_B  TM=8.077E-01  e=7.498E-01  Staphylococcus haemolyticus
  2rhq-assembly1_B-2  TM=8.630E-01  e=9.100E-01  Staphylococcus haemolyticus
  7odt-assembly1_a  TM=2.145E-01  e=8.711E+00  Homo sapiens

Mean predicted aligned error: 5.73 Å